Protein AF-A0A1M3II38-F1 (afdb_monomer_lite)

Structure (mmCIF, N/CA/C/O backbone):
data_AF-A0A1M3II38-F1
#
_entry.id   AF-A0A1M3II38-F1
#
loop_
_atom_site.group_PDB
_atom_site.id
_atom_site.type_symbol
_atom_site.label_atom_id
_atom_site.label_alt_id
_atom_site.label_comp_id
_atom_site.label_asym_id
_atom_site.label_entity_id
_atom_site.label_seq_id
_atom_site.pdbx_PDB_ins_code
_atom_site.Cartn_x
_atom_site.Cartn_y
_atom_site.Cartn_z
_atom_site.occupancy
_atom_site.B_iso_or_equiv
_atom_site.auth_seq_id
_atom_site.auth_comp_id
_atom_site.auth_asym_id
_atom_site.auth_atom_id
_atom_site.pdbx_PDB_model_num
ATOM 1 N N . MET A 1 1 ? 13.860 11.190 -30.927 1.00 56.09 1 MET A N 1
ATOM 2 C CA . MET A 1 1 ? 13.925 11.552 -29.484 1.00 56.09 1 MET A CA 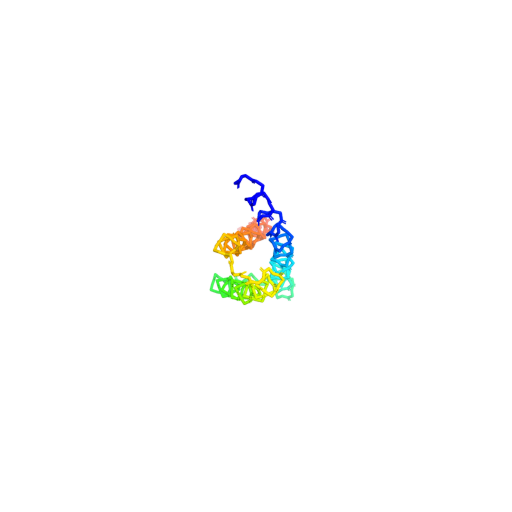1
ATOM 3 C C . MET A 1 1 ? 12.594 11.313 -28.754 1.00 56.09 1 MET A C 1
ATOM 5 O O . MET A 1 1 ? 12.620 10.766 -27.659 1.00 56.09 1 MET A O 1
ATOM 9 N N . PHE A 1 2 ? 11.439 11.649 -29.349 1.00 56.59 2 PHE A N 1
ATOM 10 C CA . PHE A 1 2 ? 10.111 11.385 -28.763 1.00 56.59 2 PHE A CA 1
ATOM 11 C C . PHE A 1 2 ? 9.734 9.892 -28.684 1.00 56.59 2 PHE A C 1
ATOM 13 O O . PHE A 1 2 ? 9.144 9.473 -27.692 1.00 56.59 2 PHE A O 1
ATOM 20 N N . GLU A 1 3 ? 10.136 9.071 -29.658 1.00 53.97 3 GLU A N 1
ATOM 21 C CA . GLU A 1 3 ? 9.840 7.625 -29.676 1.00 53.97 3 GLU A CA 1
ATOM 22 C C . GLU A 1 3 ? 10.516 6.859 -28.532 1.00 53.97 3 GLU A C 1
ATOM 24 O O . GLU A 1 3 ? 9.849 6.122 -27.814 1.00 53.97 3 GLU A O 1
ATOM 29 N N . ALA A 1 4 ? 11.797 7.127 -28.258 1.00 61.00 4 ALA A N 1
ATOM 30 C CA . ALA A 1 4 ? 12.520 6.511 -27.140 1.00 61.00 4 ALA A CA 1
ATOM 31 C C . ALA A 1 4 ? 11.919 6.874 -25.767 1.00 61.00 4 ALA A C 1
ATOM 33 O O . ALA A 1 4 ? 11.942 6.078 -24.828 1.00 61.00 4 ALA A O 1
ATOM 34 N N . LEU A 1 5 ? 11.353 8.080 -25.638 1.00 59.47 5 LEU A N 1
ATOM 35 C CA . LEU A 1 5 ? 10.623 8.517 -24.446 1.00 59.47 5 LEU A CA 1
ATOM 36 C C . LEU A 1 5 ? 9.268 7.807 -24.327 1.00 59.47 5 LEU A C 1
ATOM 38 O O . LEU A 1 5 ? 8.893 7.397 -23.229 1.00 59.47 5 LEU A O 1
ATOM 42 N N . ALA A 1 6 ? 8.559 7.627 -25.442 1.00 61.06 6 ALA A N 1
ATOM 43 C CA . ALA A 1 6 ? 7.290 6.912 -25.486 1.00 61.06 6 ALA A CA 1
ATOM 44 C C . ALA A 1 6 ? 7.459 5.417 -25.168 1.00 61.06 6 ALA A C 1
ATOM 46 O O . ALA A 1 6 ? 6.703 4.885 -24.358 1.00 61.06 6 ALA A O 1
ATOM 47 N N . GLU A 1 7 ? 8.473 4.749 -25.720 1.00 60.34 7 GLU A N 1
ATOM 48 C CA . GLU A 1 7 ? 8.808 3.357 -25.388 1.00 60.34 7 GLU A CA 1
ATOM 49 C C . GLU A 1 7 ? 9.256 3.207 -23.933 1.00 60.34 7 GLU A C 1
ATOM 51 O O . GLU A 1 7 ? 8.812 2.299 -23.229 1.00 60.34 7 GLU A O 1
ATOM 56 N N . TYR A 1 8 ? 10.058 4.151 -23.431 1.00 59.25 8 TYR A N 1
ATOM 57 C CA . TYR A 1 8 ? 10.472 4.168 -22.031 1.00 59.25 8 TYR A CA 1
ATOM 58 C C . TYR A 1 8 ? 9.294 4.312 -21.058 1.00 59.25 8 TYR A C 1
ATOM 60 O O . TYR A 1 8 ? 9.306 3.714 -19.980 1.00 59.25 8 TYR A O 1
ATOM 68 N N . ILE A 1 9 ? 8.277 5.098 -21.419 1.00 61.97 9 ILE A N 1
ATOM 69 C CA . ILE A 1 9 ? 7.050 5.254 -20.628 1.00 61.97 9 ILE A CA 1
ATOM 70 C C . ILE A 1 9 ? 6.164 4.007 -20.757 1.00 61.97 9 ILE A C 1
ATOM 72 O O . ILE A 1 9 ? 5.670 3.510 -19.743 1.00 61.97 9 ILE A O 1
ATOM 76 N N . LYS A 1 10 ? 6.013 3.456 -21.970 1.00 66.06 10 LYS A N 1
ATOM 77 C CA . LYS A 1 10 ? 5.263 2.213 -22.217 1.00 66.06 10 LYS A CA 1
ATOM 78 C C . LYS A 1 10 ? 5.838 1.030 -21.436 1.00 66.06 10 LYS A C 1
ATOM 80 O O . LYS A 1 10 ? 5.062 0.239 -20.918 1.00 66.06 10 LYS A O 1
ATOM 85 N N . GLY A 1 11 ? 7.160 0.943 -21.279 1.00 74.31 11 GLY A N 1
ATOM 86 C CA . GLY A 1 11 ? 7.804 -0.135 -20.522 1.00 74.31 11 GLY A CA 1
ATOM 87 C C . GLY A 1 11 ? 7.629 -0.053 -18.999 1.00 74.31 11 GLY A C 1
ATOM 88 O O . GLY A 1 11 ? 7.723 -1.072 -18.324 1.00 74.31 11 GLY A O 1
ATOM 89 N N . GLN A 1 12 ? 7.347 1.135 -18.449 1.00 81.94 12 GLN A N 1
ATOM 90 C CA . GLN A 1 12 ? 7.140 1.340 -17.006 1.00 81.94 12 GLN A CA 1
ATOM 91 C C . GLN A 1 12 ? 5.692 1.136 -16.567 1.00 81.94 12 GLN A C 1
ATOM 93 O O . GLN A 1 12 ? 5.452 0.710 -15.440 1.00 81.94 12 GLN A O 1
ATOM 98 N N . LYS A 1 13 ? 4.732 1.458 -17.441 1.00 82.50 13 LYS A N 1
ATOM 99 C CA . LYS A 1 13 ? 3.302 1.417 -17.120 1.00 82.50 13 LYS A CA 1
ATOM 100 C C . LYS A 1 13 ? 2.842 0.053 -16.566 1.00 82.50 13 LYS A C 1
ATOM 102 O O . LYS A 1 13 ? 2.223 0.066 -15.509 1.00 82.50 13 LYS A O 1
ATOM 107 N N . PRO A 1 14 ? 3.222 -1.104 -17.147 1.00 89.31 14 PRO A N 1
ATOM 108 C CA . PRO A 1 14 ? 2.820 -2.405 -16.612 1.00 89.31 14 PRO A CA 1
ATOM 109 C C . PRO A 1 14 ? 3.281 -2.638 -15.168 1.00 89.31 14 PRO A C 1
ATOM 111 O O . PRO A 1 14 ? 2.500 -3.092 -14.342 1.00 89.31 14 PRO A O 1
ATOM 114 N N . PHE A 1 15 ? 4.521 -2.273 -14.831 1.00 91.44 15 PHE A N 1
ATOM 115 C CA . PHE A 1 15 ? 5.066 -2.450 -13.479 1.00 91.44 15 PHE A CA 1
ATOM 116 C C . PHE A 1 15 ? 4.402 -1.521 -12.459 1.00 91.44 15 PHE A C 1
ATOM 118 O O . PHE A 1 15 ? 4.162 -1.916 -11.320 1.00 91.44 15 PHE A O 1
ATOM 125 N N . VAL A 1 16 ? 4.072 -0.293 -12.870 1.00 92.06 16 VAL A N 1
ATOM 126 C CA . VAL A 1 16 ? 3.2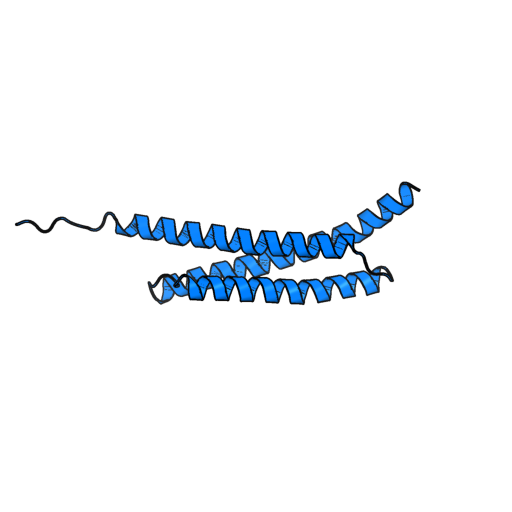93 0.643 -12.047 1.00 92.06 16 VAL A CA 1
ATOM 127 C C . VAL A 1 16 ? 1.887 0.101 -11.803 1.00 92.06 16 VAL A C 1
ATOM 129 O O . VAL A 1 16 ? 1.423 0.128 -10.665 1.00 92.06 16 VAL A O 1
ATOM 132 N N . ASP A 1 17 ? 1.227 -0.424 -12.833 1.00 92.88 17 ASP A N 1
ATOM 133 C CA . ASP A 1 17 ? -0.124 -0.977 -12.725 1.00 92.88 17 ASP A CA 1
ATOM 134 C C . ASP A 1 17 ? -0.138 -2.224 -11.823 1.00 92.88 17 ASP A C 1
ATOM 136 O O . ASP A 1 17 ? -1.006 -2.358 -10.959 1.00 92.88 17 ASP A O 1
ATOM 140 N N . ILE A 1 18 ? 0.860 -3.107 -11.955 1.00 94.31 18 ILE A N 1
ATOM 141 C CA . ILE A 1 18 ? 1.032 -4.270 -11.072 1.00 94.31 18 ILE A CA 1
ATOM 142 C C . ILE A 1 18 ? 1.244 -3.809 -9.628 1.00 94.31 18 ILE A C 1
ATOM 144 O O . ILE A 1 18 ? 0.541 -4.277 -8.733 1.00 94.31 18 ILE A O 1
ATOM 148 N N . PHE A 1 19 ? 2.165 -2.869 -9.387 1.00 96.88 19 PHE A N 1
ATOM 149 C CA . PHE A 1 19 ? 2.417 -2.381 -8.031 1.00 96.88 19 PHE A CA 1
ATOM 150 C C . PHE A 1 19 ? 1.186 -1.700 -7.424 1.00 96.88 19 PHE A C 1
ATOM 152 O O . PHE A 1 19 ? 0.924 -1.863 -6.238 1.00 96.88 19 PHE A O 1
ATOM 159 N N . THR A 1 20 ? 0.403 -0.986 -8.237 1.00 96.88 20 THR A N 1
ATOM 160 C CA . THR A 1 20 ? -0.854 -0.360 -7.806 1.00 96.88 20 THR A CA 1
ATOM 161 C C . THR A 1 20 ? -1.842 -1.409 -7.300 1.00 96.88 20 THR A C 1
ATOM 163 O O . THR A 1 20 ? -2.333 -1.280 -6.184 1.00 96.88 20 THR A O 1
ATOM 166 N N . LYS A 1 21 ? -2.057 -2.496 -8.053 1.00 96.38 21 LYS A N 1
ATOM 167 C CA . LYS A 1 21 ? -2.939 -3.601 -7.630 1.00 96.38 21 LYS A CA 1
ATOM 168 C C . LYS A 1 21 ? -2.437 -4.309 -6.373 1.00 96.38 21 LYS A C 1
ATOM 170 O O . LYS A 1 21 ? -3.225 -4.675 -5.507 1.00 96.38 21 LYS A O 1
ATOM 175 N N . VAL A 1 22 ? -1.121 -4.509 -6.261 1.00 96.12 22 VAL A N 1
ATOM 176 C CA . VAL A 1 22 ? -0.512 -5.069 -5.045 1.00 96.12 22 VAL A CA 1
ATOM 177 C C . VAL A 1 22 ? -0.793 -4.161 -3.853 1.00 96.12 22 VAL A C 1
ATOM 179 O O . VAL A 1 22 ? -1.200 -4.655 -2.805 1.00 96.12 22 VAL A O 1
ATOM 182 N N . ALA A 1 23 ? -0.609 -2.852 -4.016 1.00 97.12 23 ALA A N 1
ATOM 183 C CA . ALA A 1 23 ? -0.835 -1.894 -2.950 1.00 97.12 23 ALA A CA 1
ATOM 184 C C . ALA A 1 23 ? -2.302 -1.857 -2.506 1.00 97.12 23 ALA A C 1
ATOM 186 O O . ALA A 1 23 ? -2.567 -1.955 -1.314 1.00 97.12 23 ALA A O 1
ATOM 187 N N . GLU A 1 24 ? -3.245 -1.834 -3.450 1.00 96.56 24 GLU A N 1
ATOM 188 C CA . GLU A 1 24 ? -4.683 -1.906 -3.166 1.00 96.56 24 GLU A CA 1
ATOM 189 C C . GLU A 1 24 ? -5.050 -3.168 -2.375 1.00 96.56 24 GLU A C 1
ATOM 191 O O . GLU A 1 24 ? -5.721 -3.083 -1.347 1.00 96.56 24 GLU A O 1
ATOM 196 N N . ASN A 1 25 ? -4.564 -4.337 -2.800 1.00 96.75 25 ASN A N 1
ATOM 197 C CA . ASN A 1 25 ? -4.843 -5.600 -2.117 1.00 96.75 25 ASN A CA 1
ATOM 198 C C . ASN A 1 25 ? -4.282 -5.632 -0.692 1.00 96.75 25 ASN A C 1
ATOM 200 O O . ASN A 1 25 ? -4.967 -6.071 0.230 1.00 96.75 25 ASN A O 1
ATOM 204 N N . VAL A 1 26 ? -3.046 -5.162 -0.503 1.00 96.81 26 VAL A N 1
ATOM 205 C CA . VAL A 1 26 ? -2.420 -5.103 0.823 1.00 96.81 26 VAL A CA 1
ATOM 206 C C . VAL A 1 26 ? -3.174 -4.118 1.712 1.00 96.81 26 VAL A C 1
ATOM 208 O O . VAL A 1 26 ? -3.558 -4.480 2.819 1.00 96.81 26 VAL A O 1
ATOM 211 N N . THR A 1 27 ? -3.473 -2.911 1.229 1.00 96.62 27 THR A N 1
ATOM 212 C CA . THR A 1 27 ? -4.261 -1.928 1.985 1.00 96.62 27 THR A CA 1
ATOM 213 C C . THR A 1 27 ? -5.619 -2.486 2.399 1.00 96.62 27 THR A C 1
ATOM 215 O O . THR A 1 27 ? -5.990 -2.362 3.565 1.00 96.62 27 THR A O 1
ATOM 218 N N . ASN A 1 28 ? -6.333 -3.152 1.490 1.00 95.25 28 ASN A N 1
ATOM 219 C CA . ASN A 1 28 ? -7.622 -3.772 1.796 1.00 95.25 28 ASN A CA 1
ATOM 220 C C . ASN A 1 28 ? -7.504 -4.875 2.856 1.00 95.25 28 ASN A C 1
ATOM 222 O O . ASN A 1 28 ? -8.384 -4.984 3.707 1.00 95.25 28 ASN A O 1
ATOM 226 N N . ALA A 1 29 ? -6.419 -5.654 2.855 1.00 95.75 29 ALA A N 1
ATOM 227 C CA . ALA A 1 29 ? -6.173 -6.663 3.884 1.00 95.75 29 ALA A CA 1
ATOM 228 C C . ALA A 1 29 ? -5.972 -6.032 5.273 1.00 95.75 29 ALA A C 1
ATOM 230 O O . ALA A 1 29 ? -6.583 -6.483 6.239 1.00 95.75 29 ALA A O 1
ATOM 231 N N . TYR A 1 30 ? -5.193 -4.950 5.371 1.00 95.94 30 TYR A N 1
ATOM 232 C CA . TYR A 1 30 ? -5.014 -4.211 6.629 1.00 95.94 30 TYR A CA 1
ATOM 233 C C . TYR A 1 30 ? -6.323 -3.578 7.118 1.00 95.94 30 TYR A C 1
ATOM 235 O O . TYR A 1 30 ? -6.619 -3.593 8.311 1.00 95.94 30 TYR A O 1
ATOM 243 N N . VAL A 1 31 ? -7.126 -3.027 6.204 1.00 93.50 31 VAL A N 1
ATOM 244 C CA . VAL A 1 31 ? -8.462 -2.508 6.530 1.00 93.50 31 VAL A CA 1
ATOM 245 C C . VAL A 1 31 ? -9.354 -3.630 7.075 1.00 93.50 31 VAL A C 1
ATOM 247 O O . VAL A 1 31 ? -9.961 -3.466 8.131 1.00 93.50 31 VAL A O 1
ATOM 250 N N . ALA A 1 32 ? -9.411 -4.774 6.389 1.00 92.94 32 ALA A N 1
ATOM 251 C CA . ALA A 1 32 ? -10.208 -5.928 6.804 1.00 92.94 32 ALA A CA 1
ATOM 252 C C . ALA A 1 32 ? -9.785 -6.467 8.178 1.00 92.94 32 ALA A C 1
ATOM 254 O O . ALA A 1 32 ? -10.638 -6.851 8.972 1.00 92.94 32 ALA A O 1
ATOM 255 N N . GLU A 1 33 ? -8.490 -6.444 8.492 1.00 92.88 33 GLU A N 1
ATO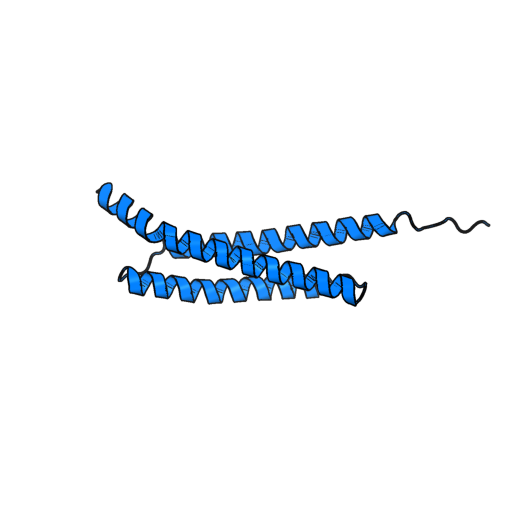M 256 C CA . GLU A 1 33 ? -7.978 -6.838 9.804 1.00 92.88 33 GLU A CA 1
ATOM 257 C C . GLU A 1 33 ? -8.497 -5.921 10.924 1.00 92.88 33 GLU A C 1
ATOM 259 O O . GLU A 1 33 ? -8.925 -6.408 11.969 1.00 92.88 33 GLU A O 1
ATOM 264 N N . VAL A 1 34 ? -8.524 -4.601 10.699 1.00 91.31 3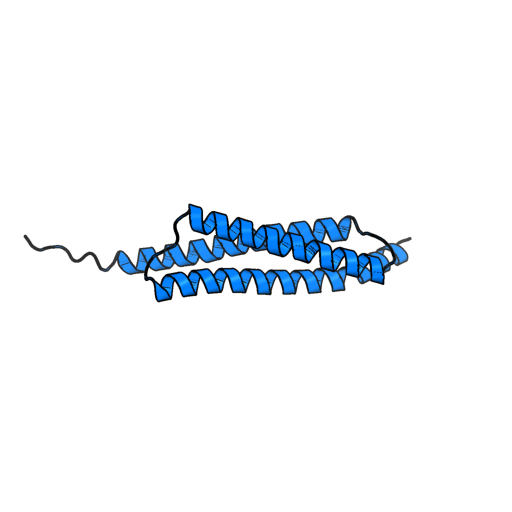4 VAL A N 1
ATOM 265 C CA . VAL A 1 34 ? -9.105 -3.642 11.657 1.00 91.31 34 VAL A CA 1
ATOM 266 C C . VAL A 1 34 ? -10.593 -3.920 11.865 1.00 91.31 34 VAL A C 1
ATOM 268 O O . VAL A 1 34 ? -11.061 -3.920 13.003 1.00 91.31 34 VAL A O 1
ATOM 271 N N . TYR A 1 35 ? -11.337 -4.194 10.791 1.00 90.12 35 TYR A N 1
ATOM 272 C CA . TYR A 1 35 ? -12.747 -4.569 10.905 1.00 90.12 35 TYR A CA 1
ATOM 273 C C . TYR A 1 35 ? -12.935 -5.853 11.708 1.00 90.12 35 TYR A C 1
ATOM 275 O O . TYR A 1 35 ? -13.716 -5.861 12.655 1.00 90.12 35 TYR A O 1
ATOM 283 N N . ALA A 1 36 ? -12.183 -6.905 11.385 1.00 90.81 36 ALA A N 1
ATOM 284 C CA . ALA A 1 36 ? -12.266 -8.182 12.082 1.00 90.81 36 ALA A CA 1
ATOM 285 C C . ALA A 1 36 ? -11.935 -8.035 13.576 1.00 90.81 36 ALA A C 1
ATOM 287 O O . ALA A 1 36 ? -12.639 -8.590 14.416 1.00 90.81 36 ALA A O 1
ATOM 288 N N . GLN A 1 37 ? -10.921 -7.235 13.925 1.00 89.75 37 GLN A N 1
ATOM 289 C CA . GLN A 1 37 ? -10.582 -6.934 15.318 1.00 89.75 37 GLN A CA 1
ATOM 290 C C . GLN A 1 37 ? -11.755 -6.262 16.049 1.00 89.75 37 GLN A C 1
ATOM 292 O O . GLN A 1 37 ? -12.098 -6.654 17.167 1.00 89.75 37 GLN A O 1
ATOM 297 N N . ILE A 1 38 ? -12.392 -5.273 15.418 1.00 88.56 38 ILE A N 1
ATOM 298 C CA . ILE A 1 38 ? -13.536 -4.548 15.985 1.00 88.56 38 ILE A CA 1
ATOM 299 C C . ILE A 1 38 ? -14.758 -5.462 16.133 1.00 88.56 38 ILE A C 1
ATOM 301 O O . ILE A 1 38 ? -15.462 -5.383 17.139 1.00 88.56 38 ILE A O 1
ATOM 305 N N . GLU A 1 39 ? -15.034 -6.314 15.148 1.00 88.81 39 GLU A N 1
ATOM 306 C CA . GLU A 1 39 ? -16.148 -7.267 15.186 1.00 88.81 39 GLU A CA 1
ATOM 307 C C . GLU A 1 39 ? -15.960 -8.320 16.281 1.00 88.81 39 GLU A C 1
ATOM 309 O O . GLU A 1 39 ? -16.909 -8.631 16.997 1.00 88.81 39 GLU A O 1
ATOM 314 N N . GLN A 1 40 ? -14.737 -8.828 16.452 1.00 90.88 40 GLN A N 1
ATOM 315 C CA . GLN A 1 40 ? -14.429 -9.873 17.431 1.00 90.88 40 GLN A CA 1
ATOM 316 C C . GLN A 1 40 ? -14.392 -9.353 18.869 1.00 90.88 40 GLN A C 1
ATOM 318 O O . GLN A 1 40 ? -14.867 -10.024 19.781 1.00 90.88 40 GLN A O 1
ATOM 323 N N . THR A 1 41 ? -13.806 -8.174 19.088 1.00 89.31 41 THR A N 1
ATOM 324 C CA . THR A 1 41 ? -13.582 -7.642 20.444 1.00 89.31 41 THR A CA 1
ATOM 325 C C . THR A 1 41 ? -14.651 -6.648 20.883 1.00 89.31 41 THR A C 1
ATOM 327 O O . THR A 1 41 ? -14.802 -6.386 22.073 1.00 89.31 41 THR A O 1
ATOM 330 N N . GLY A 1 42 ? -15.373 -6.044 19.935 1.00 84.62 42 GLY A N 1
ATOM 331 C CA . GLY A 1 42 ? -16.246 -4.898 20.185 1.00 84.62 42 GLY A CA 1
ATOM 332 C C . GLY A 1 42 ? -15.496 -3.599 20.510 1.00 84.62 42 GLY A C 1
ATOM 333 O O . GLY A 1 42 ? -16.142 -2.564 20.700 1.00 84.62 42 GLY A O 1
ATOM 334 N N . ILE A 1 43 ? -14.161 -3.635 20.557 1.00 85.06 43 ILE A N 1
ATOM 335 C CA . ILE A 1 43 ? -13.298 -2.528 20.960 1.00 85.06 43 ILE A CA 1
ATOM 336 C C . ILE A 1 43 ? -12.677 -1.895 19.715 1.00 85.06 43 ILE A C 1
ATOM 338 O O . ILE A 1 43 ? -12.151 -2.565 18.828 1.00 85.06 43 ILE A O 1
ATOM 342 N N . THR A 1 44 ? -12.744 -0.570 19.661 1.00 86.56 44 THR A N 1
ATOM 343 C CA . THR A 1 44 ? -12.052 0.238 18.657 1.00 86.56 44 THR A CA 1
ATOM 344 C C . THR A 1 44 ? -10.553 0.288 18.973 1.00 86.56 44 THR A C 1
ATOM 346 O O . THR A 1 44 ? -10.219 0.634 20.108 1.00 86.56 44 THR A O 1
ATOM 349 N N . PRO A 1 45 ? -9.653 0.032 18.001 1.00 87.06 45 PRO A N 1
ATOM 350 C CA . PRO A 1 45 ? -8.221 0.206 18.206 1.00 87.06 45 PRO A CA 1
ATOM 351 C C . PRO A 1 45 ? -7.885 1.631 18.648 1.00 87.06 45 PRO A C 1
ATOM 353 O O . PRO A 1 45 ? -8.433 2.612 18.133 1.00 87.06 45 PRO A O 1
ATOM 356 N N . SER A 1 46 ? -6.961 1.743 19.592 1.00 88.50 46 SER A N 1
ATOM 357 C CA . SER A 1 46 ? -6.400 3.014 20.031 1.00 88.50 46 SER A CA 1
ATOM 358 C C . SER A 1 46 ? -5.649 3.716 18.896 1.00 88.50 46 SER A C 1
ATOM 360 O O . SER A 1 46 ? -5.250 3.115 17.897 1.00 88.50 46 SER A O 1
ATOM 362 N N . PHE A 1 47 ? -5.415 5.020 19.055 1.00 85.19 47 PHE A N 1
ATOM 363 C CA . PHE A 1 47 ? -4.630 5.785 18.086 1.00 85.19 47 PHE A CA 1
ATOM 364 C C . PHE A 1 47 ? -3.228 5.191 17.871 1.00 85.19 47 PHE A C 1
ATOM 366 O O . PHE A 1 47 ? -2.758 5.146 16.737 1.00 85.19 47 PHE A O 1
ATOM 373 N N . GLU A 1 48 ? -2.583 4.713 18.935 1.00 89.69 48 GLU A N 1
ATOM 374 C CA . GLU A 1 48 ? -1.254 4.101 18.865 1.00 89.69 48 GLU A CA 1
ATOM 375 C C . GLU A 1 48 ? -1.271 2.805 18.044 1.00 89.69 48 GLU A C 1
ATOM 377 O O . GLU A 1 48 ? -0.505 2.686 17.089 1.00 89.69 48 GLU A O 1
ATOM 382 N N . GLU A 1 49 ? -2.228 1.907 18.300 1.00 89.94 49 GLU A N 1
ATOM 383 C CA . GLU A 1 49 ? -2.400 0.672 17.520 1.00 89.94 49 GLU A CA 1
ATOM 384 C C . GLU A 1 49 ? -2.674 0.955 16.035 1.00 89.94 49 GLU A C 1
ATOM 386 O O . GLU A 1 49 ? -2.169 0.262 15.149 1.00 89.94 49 GLU A O 1
ATOM 391 N N . LEU A 1 50 ? -3.452 1.999 15.733 1.00 89.81 50 LEU A N 1
ATOM 392 C CA . LEU A 1 50 ? -3.698 2.414 14.352 1.00 89.81 50 LEU A CA 1
ATOM 393 C C . LEU A 1 50 ? -2.434 2.947 13.682 1.00 89.81 50 LEU A C 1
ATOM 395 O O . LEU A 1 50 ? -2.179 2.627 12.521 1.00 89.81 50 LEU A O 1
ATOM 399 N N . MET A 1 51 ? -1.633 3.737 14.396 1.00 90.38 51 MET A N 1
ATOM 400 C CA . MET A 1 51 ? -0.361 4.235 13.879 1.00 90.38 51 MET A CA 1
ATOM 401 C C . MET A 1 51 ? 0.646 3.106 13.652 1.00 90.38 51 MET A C 1
ATOM 403 O O . MET A 1 51 ? 1.375 3.143 12.659 1.00 90.38 51 MET A O 1
ATOM 407 N N . ASP A 1 52 ? 0.650 2.077 14.493 1.00 94.19 52 ASP A N 1
ATOM 408 C CA . ASP A 1 52 ? 1.471 0.885 14.277 1.00 94.19 52 ASP A CA 1
ATOM 409 C C . ASP A 1 52 ? 1.025 0.099 13.044 1.00 94.19 52 ASP A C 1
ATOM 411 O O . ASP A 1 52 ? 1.863 -0.292 12.229 1.00 94.19 52 ASP A O 1
ATOM 415 N N . LYS A 1 53 ? -0.287 -0.028 12.812 1.00 94.00 53 LYS A N 1
ATOM 416 C CA . LYS A 1 53 ? -0.814 -0.607 11.565 1.00 94.00 53 LYS A CA 1
ATOM 417 C C . LYS A 1 53 ? -0.448 0.223 10.330 1.00 94.00 53 LYS A C 1
ATOM 419 O O . LYS A 1 53 ? -0.108 -0.352 9.298 1.00 94.00 53 LYS A O 1
ATOM 424 N N . VAL A 1 54 ? -0.440 1.557 10.421 1.00 93.69 54 VAL A N 1
ATOM 425 C CA . VAL A 1 54 ? 0.036 2.435 9.331 1.00 93.69 54 VAL A CA 1
ATOM 426 C C . VAL A 1 54 ? 1.512 2.189 9.027 1.00 93.69 54 VAL A C 1
ATOM 428 O O . VAL A 1 54 ? 1.879 2.086 7.855 1.00 93.69 54 VAL A O 1
ATOM 431 N N . ARG A 1 55 ? 2.361 2.096 10.059 1.00 95.25 55 ARG A N 1
ATOM 432 C CA . ARG A 1 55 ? 3.795 1.803 9.898 1.00 95.25 55 ARG A CA 1
ATOM 433 C C . ARG A 1 55 ? 3.999 0.436 9.254 1.00 95.25 55 ARG A C 1
ATOM 435 O O . ARG A 1 55 ? 4.725 0.335 8.271 1.00 95.25 55 ARG A O 1
ATOM 442 N N . ALA A 1 56 ? 3.291 -0.581 9.737 1.00 96.81 56 ALA A N 1
ATOM 443 C CA . ALA A 1 56 ? 3.346 -1.930 9.186 1.00 96.81 56 ALA A CA 1
ATOM 444 C C . ALA A 1 56 ? 2.918 -1.974 7.705 1.00 96.81 56 ALA A C 1
ATOM 446 O O . ALA A 1 56 ? 3.621 -2.560 6.879 1.00 96.81 56 ALA A O 1
ATOM 447 N N . LEU A 1 57 ? 1.828 -1.284 7.342 1.00 97.50 57 LEU A N 1
ATOM 448 C CA . LEU A 1 57 ? 1.390 -1.135 5.951 1.00 97.50 57 LEU A CA 1
ATOM 449 C C . LEU A 1 57 ? 2.462 -0.448 5.094 1.00 97.50 57 LEU A C 1
ATOM 451 O O . LEU A 1 57 ? 2.807 -0.934 4.015 1.00 97.50 57 LEU A O 1
ATOM 455 N N . HIS A 1 58 ? 2.998 0.679 5.566 1.00 97.38 58 HIS A N 1
ATOM 456 C CA . HIS A 1 58 ? 4.044 1.415 4.863 1.00 97.38 58 HIS A CA 1
ATOM 457 C C . HIS A 1 58 ? 5.281 0.537 4.613 1.00 97.38 58 HIS A C 1
ATOM 459 O O . HIS A 1 58 ? 5.826 0.528 3.504 1.00 97.38 58 HIS A O 1
ATOM 465 N N . ASP A 1 59 ? 5.709 -0.227 5.615 1.00 97.50 59 ASP A N 1
ATOM 466 C CA . ASP A 1 59 ? 6.890 -1.082 5.539 1.00 97.50 59 ASP A CA 1
ATOM 467 C C . ASP A 1 59 ? 6.681 -2.288 4.616 1.00 97.50 59 ASP A C 1
ATOM 469 O O . ASP A 1 59 ? 7.576 -2.609 3.825 1.00 97.50 59 ASP A O 1
ATOM 473 N N . ASP A 1 60 ? 5.501 -2.921 4.637 1.00 97.62 60 ASP A N 1
ATOM 474 C CA . ASP A 1 60 ? 5.178 -4.018 3.714 1.00 97.62 60 ASP A CA 1
ATOM 475 C C . ASP A 1 60 ? 5.178 -3.525 2.259 1.00 97.62 60 ASP A C 1
ATOM 477 O O . ASP A 1 60 ? 5.844 -4.097 1.388 1.00 97.62 60 ASP A O 1
ATOM 481 N N . LEU A 1 61 ? 4.526 -2.391 1.988 1.00 97.88 61 LEU A N 1
ATOM 482 C CA . LEU A 1 61 ? 4.530 -1.801 0.650 1.00 97.88 61 LEU A CA 1
ATOM 483 C C . LEU A 1 61 ? 5.926 -1.335 0.227 1.00 97.88 61 LEU A C 1
ATOM 485 O O . LEU A 1 61 ? 6.300 -1.504 -0.935 1.00 97.88 61 LEU A O 1
ATOM 489 N N . THR A 1 62 ? 6.728 -0.806 1.152 1.00 97.62 62 THR A N 1
ATOM 490 C CA . THR A 1 62 ? 8.122 -0.432 0.882 1.00 97.62 62 THR A CA 1
ATOM 491 C C . THR A 1 62 ? 8.938 -1.654 0.483 1.00 97.62 62 THR A C 1
ATOM 493 O O . THR A 1 62 ? 9.617 -1.614 -0.548 1.00 97.62 62 THR A O 1
ATOM 496 N N . ARG A 1 63 ? 8.827 -2.764 1.221 1.00 96.94 63 ARG A N 1
ATOM 497 C CA . ARG A 1 63 ? 9.504 -4.024 0.892 1.00 96.94 63 ARG A CA 1
ATOM 498 C C . ARG A 1 63 ? 9.072 -4.533 -0.480 1.00 96.94 63 ARG A C 1
ATOM 500 O O . ARG A 1 63 ? 9.924 -4.789 -1.326 1.00 96.94 63 ARG A O 1
ATOM 507 N N . ARG A 1 64 ? 7.767 -4.605 -0.750 1.00 96.62 64 ARG A N 1
ATOM 508 C CA . ARG A 1 64 ? 7.215 -5.029 -2.053 1.00 96.62 64 ARG A CA 1
ATOM 509 C C . ARG A 1 64 ? 7.632 -4.109 -3.198 1.00 96.62 64 ARG A C 1
ATOM 511 O O . ARG A 1 64 ? 7.868 -4.579 -4.308 1.00 96.62 64 ARG A O 1
ATOM 518 N N . SER A 1 65 ? 7.795 -2.813 -2.932 1.00 96.75 65 SER A N 1
ATOM 519 C CA . SER A 1 65 ? 8.291 -1.864 -3.930 1.00 96.75 65 SER A CA 1
ATOM 520 C C . SER A 1 65 ? 9.728 -2.160 -4.356 1.00 96.75 65 SER A C 1
ATOM 522 O O . SER A 1 65 ? 10.092 -1.868 -5.493 1.00 96.75 65 SER A O 1
ATOM 524 N N . VAL A 1 66 ? 10.554 -2.725 -3.467 1.00 96.25 66 VAL A N 1
ATOM 525 C CA . VAL A 1 66 ? 11.919 -3.146 -3.806 1.00 96.25 66 VAL A CA 1
ATOM 526 C C . VAL A 1 66 ? 11.870 -4.314 -4.780 1.00 96.25 66 VAL A C 1
ATOM 528 O O . VAL A 1 66 ? 12.506 -4.218 -5.824 1.00 96.25 66 VAL A O 1
ATOM 531 N N . TRP A 1 67 ? 11.062 -5.339 -4.492 1.00 94.81 67 TRP A N 1
ATOM 532 C CA . TRP A 1 67 ? 10.893 -6.507 -5.364 1.00 94.81 67 TRP A CA 1
ATOM 533 C C . TRP A 1 67 ? 10.526 -6.101 -6.789 1.00 94.81 67 TRP A C 1
ATOM 535 O O . TRP A 1 67 ? 11.281 -6.358 -7.718 1.00 94.81 67 TRP A O 1
ATOM 545 N N . ILE A 1 68 ? 9.454 -5.325 -6.961 1.00 94.38 68 ILE A N 1
ATOM 546 C CA . ILE A 1 68 ? 9.008 -4.946 -8.307 1.00 94.38 68 ILE A CA 1
ATOM 547 C C . ILE A 1 68 ? 9.990 -4.017 -9.042 1.00 94.38 68 ILE A C 1
ATOM 549 O O . ILE A 1 68 ? 9.997 -3.942 -10.271 1.00 94.38 68 ILE A O 1
ATOM 553 N N . ARG A 1 69 ? 10.830 -3.277 -8.304 1.00 94.31 69 ARG A N 1
ATOM 554 C CA . ARG A 1 69 ? 11.899 -2.441 -8.875 1.00 94.31 69 ARG A CA 1
ATOM 555 C C . ARG A 1 69 ? 13.098 -3.262 -9.327 1.00 94.31 69 ARG A C 1
ATOM 557 O O . ARG A 1 69 ? 13.753 -2.836 -10.280 1.00 94.31 69 ARG A O 1
ATOM 564 N N . GLU A 1 70 ? 13.387 -4.375 -8.663 1.00 94.56 70 GLU A N 1
ATOM 565 C CA . GLU A 1 70 ? 14.385 -5.330 -9.136 1.00 94.56 70 GLU A CA 1
ATOM 566 C C . GLU A 1 70 ? 13.838 -6.124 -10.333 1.00 94.56 70 GLU A C 1
ATOM 568 O O . GLU A 1 70 ? 14.517 -6.124 -11.353 1.00 94.56 70 GLU A O 1
ATOM 573 N N . ASP A 1 71 ? 12.580 -6.587 -10.324 1.00 92.62 71 ASP A N 1
ATOM 574 C CA . ASP A 1 71 ? 11.944 -7.212 -11.504 1.00 92.62 71 ASP A CA 1
ATOM 575 C C . ASP A 1 71 ? 11.988 -6.285 -12.731 1.00 92.62 71 ASP A C 1
ATOM 577 O O . ASP A 1 71 ? 12.356 -6.682 -13.835 1.00 92.62 71 ASP A O 1
ATOM 581 N N . TYR A 1 72 ? 11.672 -4.999 -12.539 1.00 92.69 72 TYR A N 1
ATOM 582 C CA . TYR A 1 72 ? 11.792 -3.995 -13.598 1.00 92.69 72 TYR A CA 1
ATOM 583 C C . TYR A 1 72 ? 13.231 -3.868 -14.115 1.00 92.69 72 TYR A C 1
ATOM 585 O O . TYR A 1 72 ? 13.455 -3.671 -15.310 1.00 92.69 72 TYR A O 1
ATOM 593 N N . LYS A 1 73 ? 14.221 -3.909 -13.217 1.00 93.12 73 LYS A N 1
ATOM 594 C CA . LYS A 1 73 ? 15.635 -3.794 -13.586 1.00 93.12 73 LYS A CA 1
ATOM 595 C C . LYS A 1 73 ? 16.095 -5.031 -14.353 1.00 93.12 73 LYS A C 1
ATOM 597 O O . LYS A 1 73 ? 16.864 -4.858 -15.293 1.00 93.12 73 LYS A O 1
ATOM 602 N N . GLU A 1 74 ? 15.641 -6.218 -13.969 1.00 92.75 74 GLU A N 1
ATOM 603 C CA . GLU A 1 74 ? 15.922 -7.474 -14.666 1.00 92.75 74 GLU A CA 1
ATOM 604 C C . GLU A 1 74 ? 15.300 -7.480 -16.070 1.00 92.75 74 GLU A C 1
ATOM 606 O O . GLU A 1 74 ? 16.010 -7.721 -17.042 1.00 92.75 74 GLU A O 1
ATOM 611 N N . ASP A 1 75 ? 14.032 -7.077 -16.207 1.00 90.56 75 ASP A N 1
ATOM 612 C CA . ASP A 1 75 ? 13.322 -6.995 -17.496 1.00 90.56 75 ASP A CA 1
ATOM 613 C C . ASP A 1 75 ? 13.890 -5.914 -18.435 1.00 90.56 75 ASP A C 1
ATOM 615 O O . ASP A 1 75 ? 14.003 -6.100 -19.647 1.00 90.56 75 ASP A O 1
ATOM 619 N N . ARG A 1 76 ? 14.260 -4.744 -17.895 1.00 88.38 76 ARG A N 1
ATOM 620 C CA . ARG A 1 76 ? 14.683 -3.578 -18.700 1.00 88.38 76 ARG A CA 1
ATOM 621 C C . ARG A 1 76 ? 16.190 -3.361 -18.757 1.00 88.38 76 ARG A C 1
ATOM 623 O O . ARG A 1 76 ? 16.628 -2.411 -19.409 1.00 88.38 76 ARG A O 1
ATOM 630 N N . GLY A 1 77 ? 16.972 -4.153 -18.028 1.00 91.81 77 GLY A N 1
ATOM 631 C CA . GLY A 1 77 ? 18.424 -4.010 -17.890 1.00 91.81 77 GLY A CA 1
ATOM 632 C C . GLY A 1 77 ? 18.885 -2.742 -17.157 1.00 91.81 77 GLY A C 1
ATOM 633 O O . GLY A 1 77 ? 20.073 -2.424 -17.152 1.00 91.81 77 GLY A O 1
ATOM 634 N N . ARG A 1 78 ? 17.973 -1.960 -16.557 1.00 89.50 78 ARG A N 1
ATOM 635 C CA . ARG A 1 78 ? 18.304 -0.683 -15.896 1.00 89.50 78 ARG A CA 1
ATOM 636 C C . ARG A 1 78 ? 17.287 -0.265 -14.846 1.00 89.50 78 ARG A C 1
ATOM 638 O O . ARG A 1 78 ? 16.108 -0.583 -14.932 1.00 89.50 78 ARG A O 1
ATOM 645 N N . ARG A 1 79 ? 17.719 0.570 -13.898 1.00 91.69 79 ARG A N 1
ATOM 646 C CA . ARG A 1 79 ? 16.830 1.206 -12.910 1.00 91.69 79 ARG A CA 1
ATOM 647 C C . ARG A 1 79 ? 16.097 2.417 -13.499 1.00 91.69 79 ARG A C 1
ATOM 649 O O . ARG A 1 79 ? 16.605 3.100 -14.385 1.00 91.69 79 ARG A O 1
ATOM 656 N N . SER A 1 80 ? 14.915 2.726 -12.959 1.00 91.12 80 SER A N 1
ATOM 657 C CA . SER A 1 80 ? 14.159 3.943 -13.289 1.00 91.12 80 SER A CA 1
ATOM 658 C C . SER A 1 80 ? 13.894 4.802 -12.038 1.00 91.12 80 SER A C 1
ATOM 660 O O . SER A 1 80 ? 13.144 4.391 -11.142 1.00 91.12 80 SER A O 1
ATOM 662 N N . PRO A 1 81 ? 14.455 6.027 -11.960 1.00 91.25 81 PRO A N 1
ATOM 663 C CA . PRO A 1 81 ? 14.110 6.990 -10.913 1.00 91.25 81 PRO A CA 1
ATOM 664 C C . PRO A 1 81 ? 12.639 7.415 -10.964 1.00 91.25 81 PRO A C 1
ATOM 666 O O . PRO A 1 81 ? 12.036 7.666 -9.922 1.00 91.25 81 PRO A O 1
ATOM 669 N N . ARG A 1 82 ? 12.043 7.478 -12.164 1.00 89.31 82 ARG A N 1
ATOM 670 C CA . ARG A 1 82 ? 10.617 7.793 -12.334 1.00 89.31 82 ARG A CA 1
ATOM 671 C C . ARG A 1 82 ? 9.740 6.686 -11.766 1.00 89.31 82 ARG A C 1
ATOM 673 O O . ARG A 1 82 ? 8.825 6.994 -11.011 1.00 89.31 82 ARG A O 1
ATOM 680 N N . PHE A 1 83 ? 10.074 5.428 -12.044 1.00 90.44 83 PHE A N 1
ATOM 681 C CA . PHE A 1 83 ? 9.362 4.289 -11.473 1.00 90.44 83 PHE A CA 1
ATOM 682 C C . PHE A 1 83 ? 9.489 4.267 -9.947 1.00 90.44 83 PHE A C 1
ATOM 684 O O . PHE A 1 83 ? 8.491 4.174 -9.246 1.00 90.44 83 PHE A O 1
ATOM 691 N N . THR A 1 84 ? 10.696 4.508 -9.425 1.00 93.56 84 THR A N 1
ATOM 692 C CA . THR A 1 84 ? 10.934 4.626 -7.976 1.00 93.56 84 THR A CA 1
ATOM 693 C C . THR A 1 84 ? 10.060 5.714 -7.337 1.00 93.56 84 THR A C 1
ATOM 695 O O . THR A 1 84 ? 9.471 5.493 -6.282 1.00 93.56 84 THR A O 1
ATOM 698 N N . LYS A 1 85 ? 9.937 6.886 -7.978 1.00 94.31 85 LYS A N 1
ATOM 699 C CA . LYS A 1 85 ? 9.020 7.950 -7.535 1.00 94.31 85 LYS A CA 1
ATOM 700 C C . LYS A 1 85 ? 7.549 7.527 -7.635 1.00 94.31 85 LYS A C 1
ATOM 702 O O . LYS A 1 85 ? 6.766 7.905 -6.772 1.00 94.31 85 LYS A O 1
ATOM 707 N N . GLY A 1 86 ? 7.182 6.759 -8.660 1.00 93.94 86 GLY A N 1
ATOM 708 C CA . GLY A 1 86 ? 5.849 6.176 -8.822 1.00 93.94 86 GLY A CA 1
ATOM 709 C C . GLY A 1 86 ? 5.477 5.258 -7.659 1.00 93.94 86 GLY A C 1
ATOM 710 O O . GLY A 1 86 ? 4.437 5.469 -7.044 1.00 93.94 86 GLY A O 1
ATOM 711 N N . CYS A 1 87 ? 6.361 4.328 -7.286 1.00 96.19 87 CYS A N 1
ATOM 712 C CA . CYS A 1 87 ? 6.131 3.447 -6.139 1.00 96.19 87 CYS A CA 1
ATOM 713 C C . CYS A 1 87 ? 5.943 4.237 -4.839 1.00 96.19 87 CYS A C 1
ATOM 715 O O . CYS A 1 87 ? 5.003 3.966 -4.104 1.00 96.19 87 CYS A O 1
ATOM 717 N N . LYS A 1 88 ? 6.777 5.257 -4.584 1.00 96.69 88 LYS A N 1
ATOM 718 C CA . LYS A 1 88 ? 6.631 6.122 -3.398 1.00 96.69 88 LYS A CA 1
ATOM 719 C C . LYS A 1 88 ? 5.255 6.788 -3.335 1.00 96.69 88 LYS A C 1
ATOM 721 O O . LYS A 1 88 ? 4.583 6.688 -2.321 1.00 96.69 88 LYS A O 1
ATOM 726 N N . LYS A 1 89 ? 4.790 7.367 -4.447 1.00 97.00 89 LYS A N 1
ATOM 727 C CA . LYS A 1 89 ? 3.450 7.975 -4.520 1.00 97.00 89 LYS A CA 1
ATOM 728 C C . LYS A 1 89 ? 2.326 6.973 -4.250 1.00 97.00 89 LYS A C 1
ATOM 730 O O . LYS A 1 89 ? 1.328 7.339 -3.642 1.00 97.00 89 LYS A O 1
ATOM 735 N N . ILE A 1 90 ? 2.470 5.734 -4.722 1.00 97.62 90 ILE A N 1
ATOM 736 C CA . ILE A 1 90 ? 1.492 4.667 -4.473 1.00 97.62 90 ILE A CA 1
ATOM 737 C C . ILE A 1 90 ? 1.479 4.291 -2.987 1.00 97.62 90 ILE A C 1
ATOM 739 O O . ILE A 1 90 ? 0.399 4.168 -2.417 1.00 97.62 90 ILE A O 1
ATOM 743 N N . ILE A 1 91 ? 2.649 4.173 -2.351 1.00 97.88 91 ILE A N 1
ATOM 744 C CA . ILE A 1 91 ? 2.770 3.910 -0.909 1.00 97.88 91 ILE A CA 1
ATOM 745 C C . ILE A 1 91 ? 2.106 5.035 -0.104 1.00 97.88 91 ILE A C 1
ATOM 747 O O . ILE A 1 91 ? 1.242 4.760 0.723 1.00 97.88 91 ILE A O 1
ATOM 751 N N . ASP A 1 92 ? 2.444 6.294 -0.397 1.00 96.50 92 ASP A N 1
ATOM 752 C CA . ASP A 1 92 ? 1.882 7.467 0.286 1.00 96.50 92 ASP A CA 1
ATOM 753 C C . ASP A 1 92 ? 0.358 7.546 0.128 1.00 96.50 92 ASP A C 1
ATOM 755 O O . ASP A 1 92 ? -0.366 7.851 1.073 1.00 96.50 92 ASP A O 1
ATOM 759 N N . LYS A 1 93 ? -0.153 7.248 -1.073 1.00 96.50 93 LYS A N 1
ATOM 760 C CA . LYS A 1 93 ? -1.596 7.178 -1.316 1.00 96.50 93 LYS A CA 1
ATOM 761 C C . LYS A 1 93 ? -2.235 6.066 -0.479 1.00 96.50 93 LYS A C 1
ATOM 763 O O . LYS A 1 93 ? -3.251 6.296 0.163 1.00 96.50 93 LYS A O 1
ATOM 768 N N . SER A 1 94 ? -1.624 4.888 -0.454 1.00 96.75 94 SER A N 1
ATOM 769 C CA . SER A 1 94 ? -2.155 3.702 0.226 1.00 96.75 94 SER A CA 1
ATOM 770 C C . SER A 1 94 ? -2.248 3.884 1.743 1.00 96.75 94 SER A C 1
ATOM 772 O O . SER A 1 94 ? -3.229 3.469 2.357 1.00 96.75 94 SER A O 1
ATOM 774 N N . THR A 1 95 ? -1.262 4.544 2.356 1.00 94.94 95 THR A N 1
ATOM 775 C CA . THR A 1 95 ? -1.290 4.868 3.792 1.00 94.94 95 THR A CA 1
ATOM 776 C C . THR A 1 95 ? -2.346 5.926 4.118 1.00 94.94 95 THR A C 1
ATOM 778 O O . THR A 1 95 ? -3.049 5.806 5.122 1.00 94.94 95 THR A O 1
ATOM 781 N N . GLN A 1 96 ? -2.519 6.932 3.254 1.00 94.38 96 GLN A N 1
ATOM 782 C CA . GLN A 1 96 ? -3.588 7.924 3.397 1.00 94.38 96 GLN A CA 1
ATOM 783 C C . GLN A 1 96 ? -4.979 7.306 3.231 1.00 94.38 96 GLN A C 1
ATOM 785 O O . GLN A 1 96 ? -5.881 7.628 4.006 1.00 94.38 96 GLN A O 1
ATOM 790 N N . ASP A 1 97 ? -5.158 6.428 2.246 1.00 93.31 97 ASP A N 1
ATOM 791 C CA . ASP A 1 97 ? -6.426 5.747 1.992 1.00 93.31 97 ASP A CA 1
ATOM 792 C C . ASP A 1 97 ? -6.789 4.827 3.167 1.00 93.31 97 ASP A C 1
ATOM 794 O O . ASP A 1 97 ? -7.919 4.880 3.649 1.00 93.31 97 ASP A O 1
ATOM 798 N N . PHE A 1 98 ? -5.820 4.087 3.722 1.00 93.62 98 PHE A N 1
ATOM 799 C CA . PHE A 1 98 ? -6.011 3.318 4.956 1.00 93.62 98 PHE A CA 1
ATOM 800 C C . PHE A 1 98 ? -6.506 4.199 6.114 1.00 93.62 98 PHE A C 1
ATOM 802 O O . PHE A 1 98 ? -7.548 3.917 6.707 1.00 93.62 98 PHE A O 1
ATOM 809 N N . LEU A 1 99 ? -5.810 5.305 6.402 1.00 90.75 99 LEU A N 1
ATOM 810 C CA . LEU A 1 99 ? -6.182 6.231 7.477 1.00 90.75 99 LEU A CA 1
ATOM 811 C C . LEU A 1 99 ? -7.583 6.826 7.290 1.00 90.75 99 LEU A C 1
ATOM 813 O O . LEU A 1 99 ? -8.338 6.947 8.256 1.00 90.75 99 LEU A O 1
ATOM 817 N N . ARG A 1 100 ? -7.945 7.204 6.057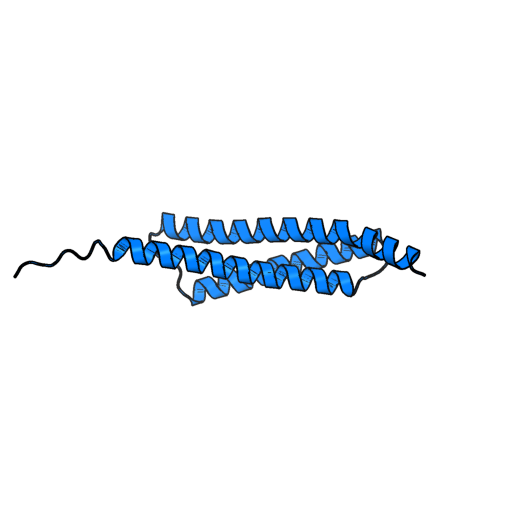 1.00 90.06 100 ARG A N 1
ATOM 818 C CA . ARG A 1 100 ? -9.281 7.734 5.745 1.00 90.06 100 ARG A CA 1
ATOM 819 C C . ARG A 1 100 ? -10.360 6.690 5.983 1.00 90.06 100 ARG A C 1
ATOM 821 O O . ARG A 1 100 ? -11.358 7.006 6.627 1.00 90.06 100 ARG A O 1
ATOM 828 N N . THR A 1 101 ? -10.151 5.470 5.497 1.00 87.69 101 THR A N 1
ATOM 829 C CA . THR A 1 101 ? -11.106 4.373 5.662 1.00 87.69 101 THR A CA 1
ATOM 830 C C . THR A 1 101 ? -11.307 4.052 7.134 1.00 87.69 101 THR A C 1
ATOM 832 O O . THR A 1 101 ? -12.440 4.068 7.604 1.00 87.69 101 THR A O 1
ATOM 835 N N . VAL A 1 102 ? -10.227 3.881 7.900 1.00 84.06 102 VAL A N 1
ATOM 836 C CA . VAL A 1 102 ? -10.325 3.641 9.345 1.00 84.06 102 VAL A CA 1
ATOM 837 C C . VAL A 1 102 ? -11.054 4.790 10.041 1.00 84.06 102 VAL A C 1
ATOM 839 O O . VAL A 1 102 ? -11.987 4.548 10.802 1.00 84.06 102 VAL A O 1
ATOM 842 N N . LYS A 1 103 ? -10.714 6.052 9.745 1.00 84.12 103 LYS A N 1
ATOM 843 C CA . LYS A 1 103 ? -11.401 7.209 10.341 1.00 84.12 103 LYS A CA 1
ATOM 844 C C . LYS A 1 103 ? -12.910 7.183 10.080 1.00 84.12 103 LYS A C 1
ATOM 846 O O . LYS A 1 103 ? -13.680 7.472 10.997 1.00 84.12 103 LYS A O 1
ATOM 851 N N . LEU A 1 104 ? -13.336 6.844 8.862 1.00 83.69 104 LEU A N 1
ATOM 852 C CA . LEU A 1 104 ? -14.756 6.719 8.525 1.00 83.69 104 LEU A CA 1
ATOM 853 C C . LEU A 1 104 ? -15.434 5.649 9.387 1.00 83.69 104 LEU A C 1
ATOM 855 O O . LEU A 1 104 ? -16.466 5.930 9.984 1.00 83.69 104 LEU A O 1
ATOM 859 N N . VAL A 1 105 ? -14.811 4.479 9.539 1.00 75.94 105 VAL A N 1
ATOM 860 C CA . VAL A 1 105 ? -15.332 3.370 10.359 1.00 75.94 105 VAL A CA 1
ATOM 861 C C . VAL A 1 105 ? -15.554 3.782 11.805 1.00 75.94 105 VAL A C 1
ATOM 863 O O . VAL A 1 105 ? -16.637 3.572 12.356 1.00 75.94 105 VAL A O 1
ATOM 866 N N . LEU A 1 106 ? -14.547 4.410 12.413 1.00 77.50 106 LEU A N 1
ATOM 867 C CA . LEU A 1 106 ? -14.638 4.849 13.804 1.00 77.50 106 LEU A CA 1
ATOM 868 C C . LEU A 1 106 ? -15.709 5.930 13.984 1.00 77.50 106 LEU A C 1
ATOM 870 O O . LEU A 1 106 ? -16.449 5.916 14.967 1.00 77.50 106 LEU A O 1
ATOM 874 N N . SER A 1 107 ? -15.832 6.836 13.010 1.00 78.19 107 SER A N 1
ATOM 875 C CA . SER A 1 107 ? -16.833 7.909 13.037 1.00 78.19 107 SER A CA 1
ATOM 876 C C . SER A 1 107 ? -18.258 7.362 12.914 1.00 78.19 107 SER A C 1
ATOM 878 O O . SER A 1 107 ? -19.147 7.787 13.651 1.00 78.19 107 SER A O 1
ATOM 880 N N . THR A 1 108 ? -18.482 6.395 12.018 1.00 70.31 108 THR A N 1
ATOM 881 C CA . THR A 1 108 ? -19.784 5.739 11.855 1.00 70.31 108 THR A CA 1
ATOM 882 C C . THR A 1 108 ? -20.187 5.007 13.132 1.00 70.31 108 THR A C 1
ATOM 884 O O . THR A 1 108 ? -21.316 5.166 13.582 1.00 70.31 108 THR A O 1
ATOM 887 N N . ARG A 1 109 ? -19.264 4.277 13.773 1.00 62.09 109 ARG A N 1
ATOM 888 C CA . ARG A 1 109 ? -19.565 3.537 15.006 1.00 62.09 109 ARG A CA 1
ATOM 889 C C . ARG A 1 109 ? -19.855 4.458 16.194 1.00 62.09 109 ARG A C 1
ATOM 891 O O . ARG A 1 109 ? -20.811 4.196 16.912 1.00 62.09 109 ARG A O 1
ATOM 898 N N . ASN A 1 110 ? -19.110 5.551 16.384 1.00 60.53 110 ASN A N 1
ATOM 899 C CA . ASN A 1 110 ? -19.406 6.508 17.462 1.00 60.53 110 ASN A CA 1
ATOM 900 C C . ASN A 1 110 ? -20.806 7.133 17.322 1.00 60.53 110 ASN A C 1
ATOM 902 O O . ASN A 1 110 ? -21.505 7.295 18.321 1.00 60.53 110 ASN A O 1
ATOM 906 N N . ASN A 1 111 ? -21.252 7.419 16.094 1.00 57.59 111 ASN A N 1
ATOM 907 C CA . ASN A 1 111 ? -22.622 7.881 15.841 1.00 57.59 111 ASN A CA 1
ATOM 908 C C . ASN A 1 111 ? -23.681 6.787 16.059 1.00 57.59 111 ASN A C 1
ATOM 910 O O . ASN A 1 111 ? -24.843 7.091 16.334 1.00 57.59 111 ASN A O 1
ATOM 914 N N . SER A 1 112 ? -23.292 5.514 15.977 1.00 54.84 112 SER A N 1
ATOM 915 C CA . SER A 1 112 ? -24.193 4.396 16.251 1.00 54.84 112 SER A CA 1
ATOM 916 C C . SER A 1 112 ? -24.457 4.145 17.745 1.00 54.84 112 SER A C 1
ATOM 918 O O . SER A 1 112 ? -25.352 3.379 18.071 1.00 54.84 112 SER A O 1
ATOM 920 N N . TYR A 1 113 ? -23.716 4.777 18.661 1.00 46.75 113 TYR A N 1
ATOM 921 C CA . TYR A 1 113 ? -23.943 4.654 20.112 1.00 46.75 113 TYR A CA 1
ATOM 922 C C . TYR A 1 113 ? -24.484 5.938 20.759 1.00 46.75 113 TYR A C 1
ATOM 924 O O . TYR A 1 113 ? -25.024 5.880 21.862 1.00 46.75 113 TYR A O 1
ATOM 932 N N . SER A 1 114 ? -24.419 7.087 20.079 1.00 43.34 114 SER A N 1
ATOM 933 C CA . SER A 1 114 ? -24.941 8.368 20.585 1.00 43.34 114 SER A CA 1
ATOM 934 C C . SER A 1 114 ? -26.472 8.441 20.661 1.00 43.34 114 SER A C 1
ATOM 936 O O . SER A 1 114 ? -27.010 9.331 21.310 1.00 43.34 114 SER A O 1
ATOM 938 N N . HIS A 1 115 ? -27.184 7.496 20.046 1.00 48.44 115 HIS A N 1
ATOM 939 C CA . HIS A 1 115 ? -28.641 7.384 20.131 1.00 48.44 115 HIS A CA 1
ATOM 940 C C . HIS A 1 115 ? -29.127 6.386 21.200 1.00 48.44 115 HIS A C 1
ATOM 942 O O . HIS A 1 115 ? -30.331 6.232 21.378 1.00 48.44 115 HIS A O 1
ATOM 948 N N . LEU A 1 116 ? -28.215 5.723 21.927 1.00 46.59 116 LEU A N 1
ATOM 949 C CA . LEU A 1 116 ? -28.544 4.765 22.995 1.00 46.59 116 LEU A CA 1
ATOM 950 C C . LEU A 1 116 ? -28.412 5.348 24.413 1.00 46.59 116 LEU A C 1
ATOM 952 O O . LEU A 1 116 ? -28.692 4.652 25.388 1.00 46.59 116 LEU A O 1
ATOM 956 N N . SER A 1 117 ? -28.041 6.623 24.561 1.00 45.97 117 SER A N 1
ATOM 957 C CA . SER A 1 117 ? -28.142 7.341 25.836 1.00 45.97 117 SER A CA 1
ATOM 958 C C . SER A 1 117 ? -29.604 7.693 26.129 1.00 45.97 117 SER A C 1
ATOM 960 O O . SER A 1 117 ? -30.071 8.795 25.848 1.00 45.97 117 SER A O 1
ATOM 962 N N . VAL A 1 118 ? -30.333 6.712 26.665 1.00 48.72 118 VAL A N 1
ATOM 963 C CA . VAL A 1 118 ? -31.671 6.876 27.245 1.00 48.72 118 VAL A CA 1
ATOM 964 C C . VAL A 1 118 ? -31.565 7.807 28.466 1.00 48.72 118 VAL A C 1
ATOM 966 O O . VAL A 1 118 ? -30.659 7.611 29.281 1.00 48.72 118 VAL A O 1
ATOM 969 N N . PRO A 1 119 ? -32.450 8.809 28.638 1.00 46.22 119 PRO A N 1
ATOM 970 C CA . PRO A 1 119 ? -32.459 9.627 29.843 1.00 46.22 119 PRO A CA 1
ATOM 971 C C . PRO A 1 119 ? -32.884 8.754 31.025 1.00 46.22 119 PRO A C 1
ATOM 973 O O . PRO A 1 119 ? -33.931 8.110 30.970 1.00 46.22 119 PRO A O 1
ATOM 976 N N . VAL A 1 120 ? -32.089 8.742 32.095 1.00 51.31 120 VAL A N 1
ATOM 977 C CA . VAL A 1 120 ? -32.526 8.199 33.386 1.00 51.31 120 VAL A CA 1
ATOM 978 C C . VAL A 1 120 ? -33.642 9.121 33.897 1.00 51.31 120 VAL A C 1
ATOM 980 O O . VAL A 1 120 ? -33.369 10.308 34.094 1.00 51.31 120 VAL A O 1
ATOM 983 N N . PRO A 1 121 ? -34.890 8.647 34.066 1.00 52.44 121 PRO A N 1
ATOM 984 C CA . PRO A 1 121 ? -35.933 9.458 34.674 1.00 52.44 121 PRO A CA 1
ATOM 985 C C . PRO A 1 121 ? -35.627 9.620 36.167 1.00 52.44 121 PRO A C 1
ATOM 987 O O . PRO A 1 121 ? -35.208 8.662 36.818 1.00 52.44 121 PRO A O 1
ATOM 990 N N . HIS A 1 122 ? -35.806 10.849 36.651 1.00 50.03 122 HIS A N 1
ATOM 991 C CA . HIS A 1 122 ? -35.657 11.269 38.045 1.00 50.03 12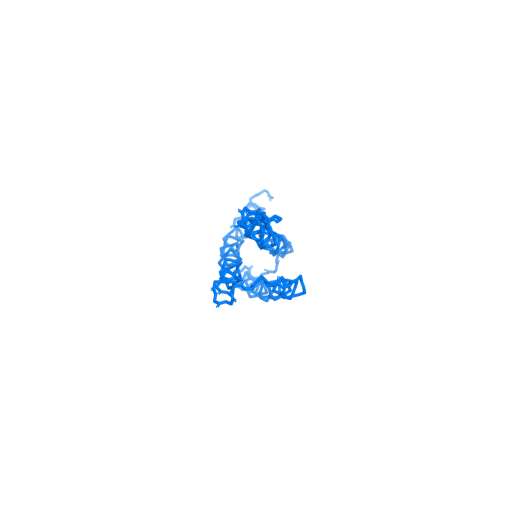2 HIS A CA 1
ATOM 992 C C . HIS A 1 122 ? -36.565 10.512 39.018 1.00 50.03 122 HIS A C 1
ATOM 994 O O . HIS A 1 122 ? -37.714 10.200 38.629 1.00 50.03 122 HIS A O 1
#

Radius of gyration: 20.53 Å; chains: 1; bounding box: 54×21×68 Å

Foldseek 3Di:
DVVVVVVVVVLLVVLLVVLLVVLVVLLVVLLVVQVVCCVVPVDHDDPVVLVVSLVVSLVVLVVVLVVSQVVSCVVVVDGDPVSVVSSVVSSVVSSVVSVVSSVVVVVVVVVVCVVVPDDDDD

Sequence (122 aa):
MFEALAEYIKGQKPFVDIFTKVAENVTNAYVAEVYAQIEQTGITPSFEELMDKVRALHDDLTRRSVWIREDYKEDRGRRSPRFTKGCKKIIDKSTQDFLRTVKLVLSTRNNSYSHLSVPVPH

Secondary structure (DSSP, 8-state):
-HHHHHHHHHHHHHHHHHHHHHHHHHHHHHHHHHHHHHHHHSPPPPHHHHHHHHHHHHHHHHHHHHHHHHHHHHHHSS--HHHHHHHHHHHHHHHHHHHHHHHHHHHHHHHHHTT--PPPP-

pLDDT: mean 84.48, std 15.84, range [43.34, 97.88]